Protein AF-A0AA35S9H2-F1 (afdb_monomer_lite)

Foldseek 3Di:
DVVVVVVVVCVVPVDPPPPVPPPVDPPPVVVPDPPVPPPPPPPPPVVVVVVVVVVVCCQQVPPPRPPPVVVVVVVCDPDHDPVVVVVVVVVVVVVVVVVVVVVVVVVVVVVVVVVVVVVVVVVVVVVVVSPDPVVVVVVVVVVVVVVVVVVVVVVVVVVVVVVVVVVVVVVVVVVVPDPPDD

InterPro domains:
  IPR019515 Vacuolar protein sorting-associated protein 54, N-terminal [PF10475] (84-173)
  IPR040047 Syndetin [PTHR13258] (31-173)

Organism: Geodia barretti (NCBI:txid519541)

Sequence (182 aa):
MALLKSKVKSFLTGLQKDKVRDDSQINKDDIHQMQPTDLPRCRDDPKKTEEIIQEIKDYYFEEGCIDCSQRELESLGPEINMTSLEERIFSLKTRDTAELENVTMLQVSLQDAARTCVNARRSLKSARQGVSHGGLGLLGKHRKRERLHSLLDILKTLKTLQRTDTRL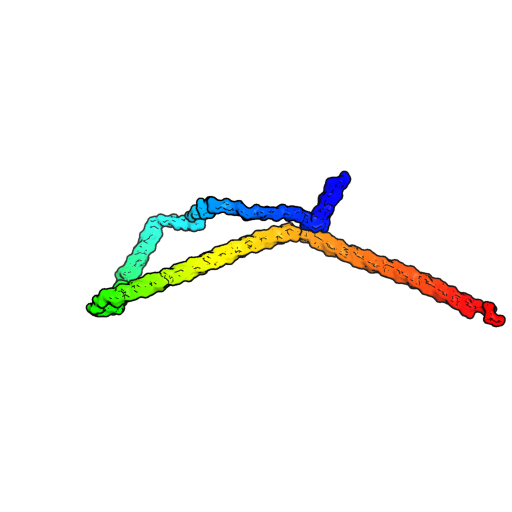KVLLELFASSPRLL

pLDDT: mean 77.58, std 19.92, range [37.38, 98.19]

Radius of gyration: 42.88 Å; chains: 1; bounding box: 99×52×117 Å

Structure (mmCIF, N/CA/C/O backbone):
data_AF-A0AA35S9H2-F1
#
_entry.id   AF-A0AA35S9H2-F1
#
loop_
_atom_site.group_PDB
_atom_site.id
_atom_site.type_symbol
_atom_site.label_atom_id
_atom_site.label_alt_id
_atom_site.label_comp_id
_atom_site.label_asym_id
_atom_site.label_entity_id
_atom_site.label_seq_id
_atom_site.pdbx_PDB_ins_code
_atom_site.Cartn_x
_atom_site.Cartn_y
_atom_site.Cartn_z
_atom_site.occupancy
_atom_site.B_iso_or_equiv
_atom_site.auth_seq_id
_atom_site.auth_comp_id
_atom_site.auth_asym_id
_atom_site.auth_atom_id
_atom_site.pdbx_PDB_model_num
ATOM 1 N N . MET A 1 1 ? 28.707 29.391 -21.022 1.00 50.38 1 MET A N 1
ATOM 2 C CA . MET A 1 1 ? 28.964 27.985 -21.431 1.00 50.38 1 MET A CA 1
ATOM 3 C C . MET A 1 1 ? 28.937 26.975 -20.270 1.00 50.38 1 MET A C 1
ATOM 5 O O . MET A 1 1 ? 28.378 25.902 -20.456 1.00 50.38 1 MET A O 1
ATOM 9 N N . ALA A 1 2 ? 29.486 27.273 -19.081 1.00 50.28 2 ALA A N 1
ATOM 10 C CA . ALA A 1 2 ? 29.522 26.325 -17.950 1.00 50.28 2 ALA A CA 1
ATOM 11 C C . ALA A 1 2 ? 28.142 26.021 -17.313 1.00 50.28 2 ALA A C 1
ATOM 13 O O . ALA A 1 2 ? 27.856 24.878 -16.963 1.00 50.28 2 ALA A O 1
ATOM 14 N N . LEU A 1 3 ? 27.249 27.014 -17.245 1.00 51.47 3 LEU A N 1
ATOM 15 C CA . LEU A 1 3 ? 25.903 26.872 -16.664 1.00 51.47 3 LEU A CA 1
ATOM 16 C C . LEU A 1 3 ? 24.962 25.973 -17.486 1.00 51.47 3 LEU A C 1
ATOM 18 O O . LEU A 1 3 ? 24.203 25.194 -16.913 1.00 51.47 3 LEU A O 1
ATOM 22 N N . LEU A 1 4 ? 25.045 26.016 -18.822 1.00 53.06 4 LEU A N 1
ATOM 23 C CA . LEU A 1 4 ? 24.238 25.139 -19.683 1.00 53.06 4 LEU A CA 1
ATOM 24 C C . LEU A 1 4 ? 24.675 23.674 -19.569 1.00 53.06 4 LEU A C 1
ATOM 26 O O . LEU A 1 4 ? 23.831 22.786 -19.504 1.00 53.06 4 LEU A O 1
ATOM 30 N N . LYS A 1 5 ? 25.988 23.420 -19.484 1.00 52.81 5 LYS A N 1
ATOM 31 C CA . LYS A 1 5 ? 26.527 22.062 -19.314 1.00 52.81 5 LYS A CA 1
ATOM 32 C C . LYS A 1 5 ? 26.083 21.439 -17.986 1.00 52.81 5 LYS A C 1
ATOM 34 O O . LYS A 1 5 ? 25.755 20.259 -17.954 1.00 52.81 5 LYS A O 1
ATOM 39 N N . SER A 1 6 ? 26.005 22.240 -16.921 1.00 56.72 6 SER A N 1
ATOM 40 C CA . SER A 1 6 ? 25.482 21.823 -15.611 1.00 56.72 6 SER A CA 1
ATOM 41 C C . SER A 1 6 ? 24.002 21.419 -15.676 1.00 56.72 6 SER A C 1
ATOM 43 O O . SER A 1 6 ? 23.631 20.334 -15.228 1.00 56.72 6 SER A O 1
ATOM 45 N N . LYS A 1 7 ? 23.171 22.238 -16.332 1.00 54.41 7 LYS A N 1
ATOM 46 C CA . LYS A 1 7 ? 21.719 22.022 -16.419 1.00 54.41 7 LYS A CA 1
ATOM 47 C C . LYS A 1 7 ? 21.330 20.843 -17.317 1.00 54.41 7 LYS A C 1
ATOM 49 O O . LYS A 1 7 ? 20.362 20.147 -17.036 1.00 54.41 7 LYS A O 1
ATOM 54 N N . VAL A 1 8 ? 22.111 20.579 -18.367 1.00 58.53 8 VAL A N 1
ATOM 55 C CA . VAL A 1 8 ? 21.941 19.393 -19.227 1.00 58.53 8 VAL A CA 1
ATOM 56 C C . VAL A 1 8 ? 22.394 18.121 -18.504 1.00 58.53 8 VAL A C 1
ATOM 58 O O . VAL A 1 8 ? 21.739 17.088 -18.614 1.00 58.53 8 VAL A O 1
ATOM 61 N N . LYS A 1 9 ? 23.464 18.194 -17.702 1.00 53.12 9 LYS A N 1
ATOM 62 C CA . LYS A 1 9 ? 23.955 17.049 -16.924 1.00 53.12 9 LYS A CA 1
ATOM 63 C C . LYS A 1 9 ? 22.960 16.631 -15.837 1.00 53.12 9 LYS A C 1
ATOM 65 O O . LYS A 1 9 ? 22.685 15.444 -15.729 1.00 53.12 9 LYS A O 1
ATOM 70 N N . SER A 1 10 ? 22.341 17.579 -15.124 1.00 56.00 10 SER A N 1
ATOM 71 C CA . SER A 1 10 ? 21.294 17.269 -14.134 1.00 56.00 10 SER A CA 1
ATOM 72 C C . SER A 1 10 ? 20.014 16.704 -14.761 1.00 56.00 10 SER A C 1
ATOM 74 O O . SER A 1 10 ? 19.301 15.946 -14.114 1.00 56.00 10 SER A O 1
ATOM 76 N N . PHE A 1 11 ? 19.728 17.051 -16.020 1.00 50.31 11 PHE A N 1
ATOM 77 C CA . PHE A 1 11 ? 18.570 16.533 -16.754 1.00 50.31 11 PHE A CA 1
ATOM 78 C C . PHE A 1 11 ? 18.793 15.105 -17.283 1.00 50.31 11 PHE A C 1
ATOM 80 O O . PHE A 1 11 ? 17.843 14.340 -17.406 1.00 50.31 11 PHE A O 1
ATOM 87 N N . LEU A 1 12 ? 20.046 14.734 -17.577 1.00 52.03 12 LEU A N 1
ATOM 88 C CA . LEU A 1 12 ? 20.409 13.413 -18.103 1.00 52.03 12 LEU A CA 1
ATOM 89 C C . LEU A 1 12 ? 20.680 12.366 -17.016 1.00 52.03 12 LEU A C 1
ATOM 91 O O . LEU A 1 12 ? 20.493 11.182 -17.277 1.00 52.03 12 LEU A O 1
ATOM 95 N N . THR A 1 13 ? 21.119 12.766 -15.818 1.00 54.97 13 THR A N 1
ATOM 96 C CA . THR A 1 13 ? 21.494 11.803 -14.768 1.00 54.97 13 THR A CA 1
ATOM 97 C C . THR A 1 13 ? 20.399 11.510 -13.752 1.00 54.97 13 THR A C 1
ATOM 99 O O . THR A 1 13 ? 20.610 10.624 -12.936 1.00 54.97 13 THR A O 1
ATOM 102 N N . GLY A 1 14 ? 19.269 12.230 -13.737 1.00 47.50 14 GLY A N 1
ATOM 103 C CA . GLY A 1 14 ? 18.159 11.993 -12.791 1.00 47.50 14 GLY A CA 1
ATOM 104 C C . GLY A 1 14 ? 18.511 12.121 -11.298 1.00 47.50 14 GLY A C 1
ATOM 105 O O . GLY A 1 14 ? 17.628 12.062 -10.453 1.00 47.50 14 GLY A O 1
ATOM 106 N N . LEU A 1 15 ? 19.784 12.334 -10.964 1.00 48.06 15 LEU A N 1
ATOM 107 C CA . LEU A 1 15 ? 20.282 12.546 -9.616 1.00 48.06 15 LEU A CA 1
ATOM 108 C C . LEU A 1 15 ? 20.080 14.013 -9.259 1.00 48.06 15 LEU A C 1
ATOM 110 O O . LEU A 1 15 ? 20.984 14.848 -9.359 1.00 48.06 15 LEU A O 1
ATOM 114 N N . GLN A 1 16 ? 18.854 14.328 -8.860 1.00 50.94 16 GLN A N 1
ATOM 115 C CA . GLN A 1 16 ? 18.635 15.430 -7.942 1.00 50.94 16 GLN A CA 1
ATOM 116 C C . GLN A 1 16 ? 19.489 15.108 -6.711 1.00 50.94 16 GLN A C 1
ATOM 118 O O . GLN A 1 16 ? 19.426 13.997 -6.198 1.00 50.94 16 GLN A O 1
ATOM 123 N N . LYS A 1 17 ? 20.379 16.024 -6.305 1.00 44.94 17 LYS A N 1
ATOM 124 C CA . LYS A 1 17 ? 21.102 15.889 -5.037 1.00 44.94 17 LYS A CA 1
ATOM 125 C C . LYS A 1 17 ? 20.044 15.695 -3.957 1.00 44.94 17 LYS A C 1
ATOM 127 O O . LYS A 1 17 ? 19.380 16.667 -3.592 1.00 44.94 17 LYS A O 1
ATOM 132 N N . ASP A 1 18 ? 19.895 14.465 -3.485 1.00 39.94 18 ASP A N 1
ATOM 133 C CA . ASP A 1 18 ? 19.107 14.160 -2.310 1.00 39.94 18 ASP A CA 1
ATOM 134 C C . ASP A 1 18 ? 19.786 14.876 -1.148 1.00 39.94 18 ASP A C 1
ATOM 136 O O . ASP A 1 18 ? 20.768 14.422 -0.562 1.00 39.94 18 ASP A O 1
ATOM 140 N N . LYS A 1 19 ? 19.275 16.068 -0.841 1.00 41.97 19 LYS A N 1
ATOM 141 C CA . LYS A 1 19 ? 19.300 16.565 0.523 1.00 41.97 19 LYS A CA 1
ATOM 142 C C . LYS A 1 19 ? 18.445 15.558 1.283 1.00 41.97 19 LYS A C 1
ATOM 144 O O . LYS A 1 19 ? 17.226 15.694 1.323 1.00 41.97 19 LYS A O 1
ATOM 149 N N . VAL A 1 20 ? 19.085 14.513 1.805 1.00 39.34 20 VAL A N 1
ATOM 150 C CA . VAL A 1 20 ? 18.524 13.716 2.890 1.00 39.34 20 VAL A CA 1
ATOM 151 C C . VAL A 1 20 ? 18.209 14.737 3.970 1.00 39.34 20 VAL A C 1
ATOM 153 O O . VAL A 1 20 ? 19.107 15.324 4.574 1.00 39.34 20 VAL A O 1
ATOM 156 N N . ARG A 1 21 ? 16.927 15.079 4.082 1.00 37.81 21 ARG A N 1
ATOM 157 C CA . ARG A 1 21 ? 16.444 15.892 5.178 1.00 37.81 21 ARG A CA 1
ATOM 158 C C . ARG A 1 21 ? 16.526 14.968 6.378 1.00 37.81 21 ARG A C 1
ATOM 160 O O . ARG A 1 21 ? 15.809 13.976 6.452 1.00 37.81 21 ARG A O 1
ATOM 167 N N . ASP A 1 22 ? 17.509 15.238 7.220 1.00 40.72 22 ASP A N 1
ATOM 168 C CA . ASP A 1 22 ? 17.609 14.633 8.531 1.00 40.72 22 ASP A CA 1
ATOM 169 C C . ASP A 1 22 ? 16.403 15.124 9.344 1.00 40.72 22 ASP A C 1
ATOM 171 O O . ASP A 1 22 ? 16.424 16.207 9.924 1.00 40.72 22 ASP A O 1
ATOM 175 N N . ASP A 1 23 ? 15.299 14.376 9.284 1.00 42.28 23 ASP A N 1
ATOM 176 C CA .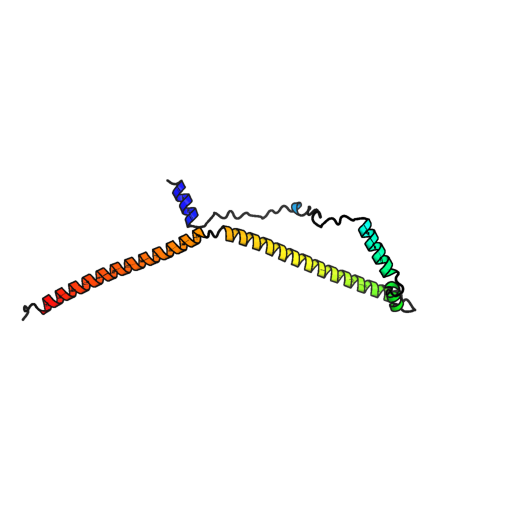 ASP A 1 23 ? 14.065 14.654 10.027 1.00 42.28 23 ASP A CA 1
ATOM 177 C C . ASP A 1 23 ? 14.163 14.123 11.479 1.00 42.28 23 ASP A C 1
ATOM 179 O O . ASP A 1 23 ? 13.156 13.800 12.108 1.00 42.28 23 ASP A O 1
ATOM 183 N N . SER A 1 24 ? 15.376 14.066 12.048 1.00 48.47 24 SER A N 1
ATOM 184 C CA . SER A 1 24 ? 15.642 13.675 13.444 1.00 48.47 24 SER A CA 1
ATOM 185 C C . SER A 1 24 ? 15.182 14.689 14.496 1.00 48.47 24 SER A C 1
ATOM 187 O O . SER A 1 24 ? 15.551 14.567 15.662 1.00 48.47 24 SER A O 1
ATOM 189 N N . GLN A 1 25 ? 14.385 15.695 14.135 1.00 50.00 25 GLN A N 1
ATOM 190 C CA . GLN A 1 25 ? 13.775 16.613 15.098 1.00 50.00 25 GLN A CA 1
ATOM 191 C C . GLN A 1 25 ? 12.349 16.953 14.666 1.00 50.00 25 GLN A C 1
ATOM 193 O O . GLN A 1 25 ? 12.040 18.070 14.260 1.00 50.00 25 GLN A O 1
ATOM 198 N N . ILE A 1 26 ? 11.455 15.968 14.772 1.00 41.06 26 ILE A N 1
ATOM 199 C CA . ILE A 1 26 ? 10.055 16.293 15.045 1.00 41.06 26 ILE A CA 1
ATOM 200 C C . ILE A 1 26 ? 10.043 16.780 16.491 1.00 41.06 26 ILE A C 1
ATOM 202 O O . ILE A 1 26 ? 10.281 16.004 17.419 1.00 41.06 26 ILE A O 1
ATOM 206 N N . ASN A 1 27 ? 9.861 18.088 16.651 1.00 37.69 27 ASN A N 1
ATOM 207 C CA . ASN A 1 27 ? 9.697 18.733 17.939 1.00 37.69 27 ASN A CA 1
ATOM 208 C C . ASN A 1 27 ? 8.582 18.002 18.706 1.00 37.69 27 ASN A C 1
ATOM 210 O O . ASN A 1 27 ? 7.465 17.870 18.203 1.00 37.69 27 ASN A O 1
ATOM 214 N N . LYS A 1 28 ? 8.895 17.463 19.891 1.00 45.00 28 LYS A N 1
ATOM 215 C CA . LYS A 1 28 ? 7.944 16.675 20.701 1.00 45.00 28 LYS A CA 1
ATOM 216 C C . LYS A 1 28 ? 6.743 17.505 21.171 1.00 45.00 28 LYS A C 1
ATOM 218 O O . LYS A 1 28 ? 5.741 16.930 21.586 1.00 45.00 28 LYS A O 1
ATOM 223 N N . ASP A 1 29 ? 6.822 18.821 21.017 1.00 39.28 29 ASP A N 1
ATOM 224 C CA . ASP A 1 29 ? 5.797 19.768 21.440 1.00 39.28 29 ASP A CA 1
ATOM 225 C C . ASP A 1 29 ? 4.685 19.986 20.393 1.00 39.28 29 ASP A C 1
ATOM 227 O O . ASP A 1 29 ? 3.656 20.572 20.715 1.00 39.28 29 ASP A O 1
ATOM 231 N N . ASP A 1 30 ? 4.809 19.438 19.175 1.00 40.16 30 ASP A N 1
ATOM 232 C CA . ASP A 1 30 ? 3.755 19.533 18.144 1.00 40.16 30 ASP A CA 1
ATOM 233 C C . ASP A 1 30 ? 2.718 18.385 18.208 1.00 40.16 30 ASP A C 1
ATOM 235 O O . ASP A 1 30 ? 1.807 18.313 17.382 1.00 40.16 30 ASP A O 1
ATOM 239 N N . ILE A 1 31 ? 2.807 17.488 19.203 1.00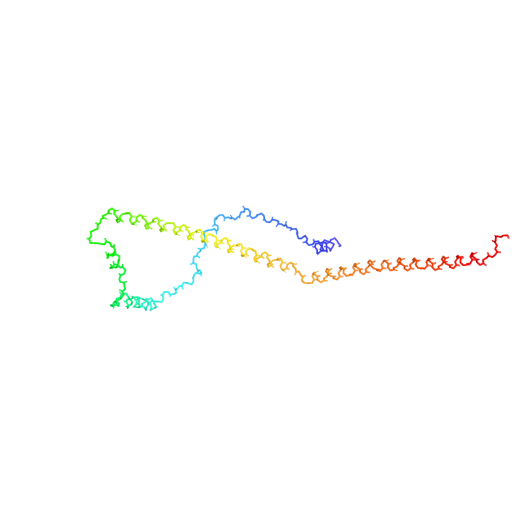 42.97 31 ILE A N 1
ATOM 240 C CA . ILE A 1 31 ? 1.810 16.418 19.454 1.00 42.97 31 ILE A CA 1
ATOM 241 C C . ILE A 1 31 ? 0.810 16.823 20.558 1.00 42.97 31 ILE A C 1
ATOM 243 O O . ILE A 1 31 ? 0.022 16.019 21.044 1.00 42.97 31 ILE A O 1
ATOM 247 N N . HIS A 1 32 ? 0.750 18.105 20.917 1.00 47.28 32 HIS A N 1
ATOM 248 C CA . HIS A 1 32 ? -0.351 18.653 21.708 1.00 47.28 32 HIS A CA 1
ATOM 249 C C . HIS A 1 32 ? -1.014 19.810 20.977 1.00 47.28 32 HIS A C 1
ATOM 251 O O . HIS A 1 32 ? -0.880 20.960 21.380 1.00 47.28 32 HIS A O 1
ATOM 257 N N . GLN A 1 33 ? -1.737 19.485 19.901 1.00 46.94 33 GLN A N 1
ATOM 258 C CA . GLN A 1 33 ? -2.913 20.232 19.432 1.00 46.94 33 GLN A CA 1
ATOM 259 C C . GLN A 1 33 ? -3.573 19.543 18.224 1.00 46.94 33 GLN A C 1
ATOM 261 O O . GLN A 1 33 ? -3.807 20.149 17.184 1.00 46.94 33 GLN A O 1
ATOM 266 N N . MET A 1 34 ? -3.975 18.276 18.367 1.00 37.38 34 MET A N 1
ATOM 267 C CA . MET A 1 34 ? -5.234 17.906 17.715 1.00 37.38 34 MET A CA 1
ATOM 268 C C . MET A 1 34 ? -6.347 18.450 18.602 1.00 37.38 34 MET A C 1
ATOM 270 O O . MET A 1 34 ? -6.824 17.777 19.511 1.00 37.38 34 MET A O 1
ATOM 274 N N . GLN A 1 35 ? -6.706 19.714 18.382 1.00 45.28 35 GLN A N 1
ATOM 275 C CA . GLN A 1 35 ? -8.018 20.182 18.799 1.00 45.28 35 GLN A CA 1
ATOM 276 C C . GLN A 1 35 ? -9.051 19.264 18.119 1.00 45.28 35 GLN A C 1
ATOM 278 O O . GLN A 1 35 ? -8.953 19.050 16.906 1.00 45.28 35 GLN A O 1
ATOM 283 N N . PRO A 1 36 ? -10.007 18.684 18.859 1.00 38.19 36 PRO A N 1
ATOM 284 C CA . PRO A 1 36 ? -11.081 17.894 18.278 1.00 38.19 36 PRO A CA 1
ATOM 285 C C . PRO A 1 36 ? -12.070 18.850 17.596 1.00 38.19 36 PRO A C 1
ATOM 287 O O . PRO A 1 36 ? -13.156 19.097 18.111 1.00 38.19 36 PRO A O 1
ATOM 290 N N . THR A 1 37 ? -11.681 19.451 16.471 1.00 47.88 37 THR A N 1
ATOM 291 C CA . THR A 1 37 ? -12.514 20.458 15.785 1.00 47.88 37 THR A CA 1
ATOM 292 C C . THR A 1 37 ? -13.151 19.943 14.495 1.00 47.88 37 THR A C 1
ATOM 294 O O . THR A 1 37 ? -14.055 20.598 13.993 1.00 47.88 37 THR A O 1
ATOM 297 N N . ASP A 1 38 ? -12.792 18.747 14.014 1.00 41.56 38 ASP A N 1
ATOM 298 C CA . ASP A 1 38 ? -13.330 18.206 12.749 1.00 41.56 38 ASP A CA 1
ATOM 299 C C . ASP A 1 38 ? -14.130 16.897 12.896 1.00 41.56 38 ASP A C 1
ATOM 301 O O . ASP A 1 38 ? -14.453 16.242 11.904 1.00 41.56 38 ASP A O 1
ATOM 305 N N . LEU A 1 39 ? -14.527 16.519 14.115 1.00 44.22 39 LEU A N 1
ATOM 306 C CA . LEU A 1 39 ? -15.792 15.789 14.236 1.00 44.22 39 LEU A CA 1
ATOM 307 C C . LEU A 1 39 ? -16.882 16.792 13.854 1.00 44.22 39 LEU A C 1
ATOM 309 O O . LEU A 1 39 ? -16.808 17.926 14.337 1.00 44.22 39 LEU A O 1
ATOM 313 N N . PRO A 1 40 ? -17.880 16.436 13.019 1.00 42.44 40 PRO A N 1
ATOM 314 C CA . PRO A 1 40 ? -19.068 17.260 12.904 1.00 42.44 40 PRO A CA 1
ATOM 315 C C . PRO A 1 40 ? -19.509 17.551 14.333 1.00 42.44 40 PRO A C 1
ATOM 317 O O . PRO A 1 40 ? -19.881 16.625 15.054 1.00 42.44 40 PRO A O 1
ATOM 320 N N . ARG A 1 41 ? -19.391 18.811 14.783 1.00 46.75 41 ARG A N 1
ATOM 321 C CA . ARG A 1 41 ? -20.143 19.258 15.949 1.00 46.75 41 ARG A CA 1
ATOM 322 C C . ARG A 1 41 ? -21.557 18.900 15.557 1.00 46.75 41 ARG A C 1
ATOM 324 O O . ARG A 1 41 ? -22.101 19.531 14.647 1.00 46.75 41 ARG A O 1
ATOM 331 N N . CYS A 1 42 ? -22.098 17.842 16.159 1.00 46.16 42 CYS A N 1
ATOM 332 C CA . CYS A 1 42 ? -23.528 17.668 16.177 1.00 46.16 42 CYS A CA 1
ATOM 333 C C . CYS A 1 42 ? -23.997 19.038 16.654 1.00 46.16 42 CYS A C 1
ATOM 335 O O . CYS A 1 42 ? -23.603 19.498 17.727 1.00 46.16 42 CYS A O 1
ATOM 337 N N . ARG A 1 43 ? -24.660 19.801 15.781 1.00 55.53 43 ARG A N 1
ATOM 338 C CA . ARG A 1 43 ? -25.497 20.865 16.303 1.00 55.53 43 ARG A CA 1
ATOM 339 C C . ARG A 1 43 ? -26.442 20.072 17.178 1.00 55.53 43 ARG A C 1
ATOM 341 O O . ARG A 1 43 ? -27.210 19.280 16.636 1.00 55.53 43 ARG A O 1
ATOM 348 N N . ASP A 1 44 ? -26.245 20.146 18.488 1.00 62.94 44 ASP A N 1
ATOM 349 C CA . ASP A 1 44 ? -27.137 19.526 19.451 1.00 62.94 44 ASP A CA 1
ATOM 350 C C . ASP A 1 44 ? -28.444 20.302 19.318 1.00 62.94 44 ASP A C 1
ATOM 352 O O . ASP A 1 44 ? -28.697 21.271 20.030 1.00 62.94 44 ASP A O 1
ATOM 356 N N . ASP A 1 45 ? -29.199 19.979 18.266 1.00 78.38 45 ASP A N 1
ATOM 357 C CA . ASP A 1 45 ? -30.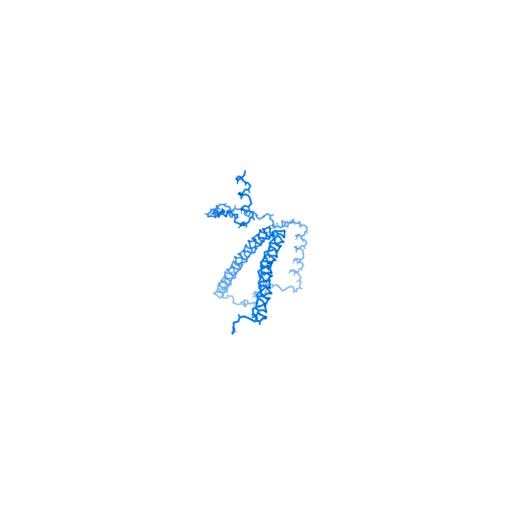478 20.575 17.964 1.00 78.38 45 ASP A CA 1
ATOM 358 C C . ASP A 1 45 ? -31.377 20.131 19.115 1.00 78.38 45 ASP A C 1
ATOM 360 O O . ASP A 1 45 ? -31.727 18.950 19.182 1.00 78.38 45 ASP A O 1
ATOM 364 N N . PRO A 1 46 ? -31.768 21.036 20.032 1.00 81.69 46 PRO A N 1
ATOM 365 C CA . PRO A 1 46 ? -32.446 20.641 21.265 1.00 81.69 46 PRO A CA 1
ATOM 366 C C . PRO A 1 46 ? -33.759 19.908 20.973 1.00 81.69 46 PRO A C 1
ATOM 368 O O . PRO A 1 46 ? -34.176 19.043 21.730 1.00 81.69 46 PRO A O 1
ATOM 371 N N . LYS A 1 47 ? -34.375 20.205 19.821 1.00 83.94 47 LYS A N 1
ATOM 372 C CA . LYS A 1 47 ? -35.571 19.522 19.318 1.00 83.94 47 LYS A CA 1
ATOM 373 C C . LYS A 1 47 ? -35.311 18.072 18.915 1.00 83.94 47 LYS A C 1
ATOM 375 O O . LYS A 1 47 ? -36.150 17.226 19.176 1.00 83.94 47 LYS A O 1
ATOM 380 N N . LYS A 1 48 ? -34.164 17.795 18.294 1.00 83.00 48 LYS A N 1
ATOM 381 C CA . LYS A 1 48 ? -33.782 16.445 17.875 1.00 83.00 48 LYS A CA 1
ATOM 382 C C . LYS A 1 48 ? -33.390 15.600 19.082 1.00 83.00 48 LYS A C 1
ATOM 384 O O . LYS A 1 48 ? -33.706 14.422 19.135 1.00 83.00 48 LYS A O 1
ATOM 389 N N . THR A 1 49 ? -32.751 16.215 20.074 1.00 85.44 49 THR A N 1
ATOM 390 C CA . THR A 1 49 ? -32.485 15.572 21.362 1.00 85.44 49 THR A CA 1
ATOM 391 C C . THR A 1 49 ? -33.785 15.238 22.087 1.00 85.44 49 THR A C 1
ATOM 393 O O . THR A 1 49 ? -33.911 14.129 22.586 1.00 85.44 49 THR A O 1
ATOM 396 N N . GLU A 1 50 ? -34.767 16.145 22.101 1.00 89.00 50 GLU A N 1
ATOM 397 C CA . GLU A 1 50 ? -36.077 15.869 22.704 1.00 89.00 50 GLU A CA 1
ATOM 398 C C . GLU A 1 50 ? -36.836 14.765 21.952 1.00 89.00 50 GLU A C 1
ATOM 400 O O . GLU A 1 50 ? -37.437 13.909 22.585 1.00 89.00 50 GLU A O 1
ATOM 405 N N . GLU A 1 51 ? -36.754 14.728 20.619 1.00 89.25 51 GLU A N 1
ATOM 406 C CA . GLU A 1 51 ? -37.334 13.662 19.788 1.00 89.25 51 GLU A CA 1
ATOM 407 C C . GLU A 1 51 ? -36.711 12.295 20.106 1.00 89.25 51 GLU A C 1
ATOM 409 O O . GLU A 1 51 ? -37.436 11.339 20.360 1.00 89.25 51 GLU A O 1
ATOM 414 N N . ILE A 1 52 ? -35.379 12.227 20.209 1.00 89.31 52 ILE A N 1
ATOM 415 C CA . ILE A 1 52 ? -34.657 11.013 20.619 1.00 89.31 52 ILE A CA 1
ATOM 416 C C . ILE A 1 52 ? -35.018 10.621 22.058 1.00 89.31 52 ILE A C 1
ATOM 418 O O . ILE A 1 52 ? -35.215 9.447 22.348 1.00 89.31 52 ILE A O 1
ATOM 422 N N . ILE A 1 53 ? -35.105 11.582 22.982 1.00 90.00 53 ILE A N 1
ATOM 423 C CA . ILE A 1 53 ? -35.493 11.314 24.374 1.00 90.00 53 ILE A CA 1
ATOM 424 C C . ILE A 1 53 ? -36.916 10.759 24.431 1.00 90.00 53 ILE A C 1
ATOM 426 O O . ILE A 1 53 ? -37.172 9.845 25.211 1.00 90.00 53 ILE A O 1
ATOM 430 N N . GLN A 1 54 ? -37.834 11.298 23.633 1.00 90.19 54 GLN A N 1
ATOM 431 C CA . GLN A 1 54 ? -39.210 10.829 23.576 1.00 90.19 54 GLN A CA 1
ATOM 432 C C . GLN A 1 54 ? -39.288 9.421 22.972 1.00 90.19 54 GLN A C 1
ATOM 434 O O . GLN A 1 54 ? -39.927 8.561 23.560 1.00 90.19 54 GLN A O 1
ATOM 439 N N . GLU A 1 55 ? -38.540 9.149 21.901 1.00 90.56 55 GLU A N 1
ATOM 440 C CA . GLU A 1 55 ? -38.411 7.812 21.302 1.00 90.56 55 GLU A CA 1
ATOM 441 C C . GLU A 1 55 ? -37.834 6.789 22.298 1.00 90.56 55 GLU A C 1
ATOM 443 O O . GLU A 1 55 ? -38.346 5.678 22.430 1.00 90.56 55 GLU A O 1
ATOM 448 N N . ILE A 1 56 ? -36.807 7.175 23.064 1.00 85.81 56 ILE A N 1
ATOM 449 C CA . ILE A 1 56 ? -36.248 6.336 24.131 1.00 85.81 56 ILE A CA 1
ATOM 450 C C . ILE A 1 56 ? -37.285 6.103 25.227 1.00 85.81 56 ILE A C 1
ATOM 452 O O . ILE A 1 56 ? -37.389 4.984 25.714 1.00 85.81 56 ILE A O 1
ATOM 456 N N . LYS A 1 57 ? -38.042 7.127 25.640 1.00 83.62 57 LYS A N 1
ATOM 457 C CA . LYS A 1 57 ? -39.097 6.971 26.652 1.00 83.62 57 LYS A CA 1
ATOM 458 C C . LYS A 1 57 ? -40.171 6.007 26.169 1.00 83.62 57 LYS A C 1
ATOM 460 O O . LYS A 1 57 ? -40.532 5.114 26.924 1.00 83.62 57 LYS A O 1
ATOM 465 N N . ASP A 1 58 ? -40.634 6.163 24.938 1.00 85.00 58 ASP A N 1
ATOM 466 C CA . ASP A 1 58 ? -41.659 5.297 24.367 1.00 85.00 58 ASP A CA 1
ATOM 467 C C . ASP A 1 58 ? -41.165 3.842 24.342 1.00 85.00 58 ASP A C 1
ATOM 469 O O . ASP A 1 58 ? -41.858 2.959 24.831 1.00 85.00 58 ASP A O 1
ATOM 473 N N . TYR A 1 59 ? -39.914 3.597 23.935 1.00 80.62 59 TYR A N 1
ATOM 474 C CA . TYR A 1 59 ? -39.319 2.255 23.946 1.00 80.62 59 TYR A CA 1
ATOM 475 C C . TYR A 1 59 ? -39.051 1.695 25.358 1.00 80.62 59 TYR A C 1
ATOM 477 O O . TYR A 1 59 ? -39.204 0.500 25.599 1.00 80.62 59 TYR A O 1
ATOM 485 N N . TYR A 1 60 ? -38.610 2.525 26.309 1.00 74.56 60 TYR A N 1
ATOM 486 C CA . TYR A 1 60 ? -38.220 2.072 27.653 1.00 74.56 60 TYR A CA 1
ATOM 487 C C . TYR A 1 60 ? -39.421 1.903 28.595 1.00 74.56 60 TYR A C 1
ATOM 489 O O . TYR A 1 60 ? -39.365 1.086 29.511 1.00 74.56 60 TYR A O 1
ATOM 497 N N . PHE A 1 61 ? -40.494 2.673 28.383 1.00 74.81 61 PHE A N 1
ATOM 498 C CA . PHE A 1 61 ? -41.728 2.630 29.175 1.00 74.81 61 PHE A CA 1
ATOM 499 C C . PHE A 1 61 ? -42.879 1.886 28.478 1.00 74.81 61 PHE A C 1
ATOM 501 O O . PHE A 1 61 ? -43.961 1.781 29.056 1.00 74.81 61 PHE A O 1
ATOM 508 N N . GLU A 1 62 ? -42.668 1.350 27.274 1.00 81.25 62 GLU A N 1
ATOM 509 C CA . GLU A 1 62 ? -43.596 0.410 26.644 1.00 81.25 62 GLU A CA 1
ATOM 510 C C . GLU A 1 62 ? -43.766 -0.847 27.515 1.00 81.25 62 GLU A C 1
ATOM 512 O O . GLU A 1 62 ? -42.796 -1.517 27.888 1.00 81.25 62 GLU A O 1
ATOM 517 N N . GLU A 1 63 ? -45.019 -1.192 27.833 1.00 64.50 63 GLU A N 1
ATOM 518 C CA . GLU A 1 63 ? -45.359 -2.414 28.567 1.00 64.50 63 GLU A CA 1
ATOM 519 C C . GLU A 1 63 ? -44.982 -3.646 27.726 1.00 64.50 63 GLU A C 1
ATOM 521 O O . GLU A 1 63 ? -45.694 -4.041 26.804 1.00 64.50 63 GLU A O 1
ATOM 526 N N . GLY A 1 64 ? -43.829 -4.247 28.035 1.00 66.38 64 GLY A N 1
ATOM 527 C CA . GLY A 1 64 ? -43.268 -5.391 27.306 1.00 66.38 64 GLY A CA 1
ATOM 528 C C . GLY A 1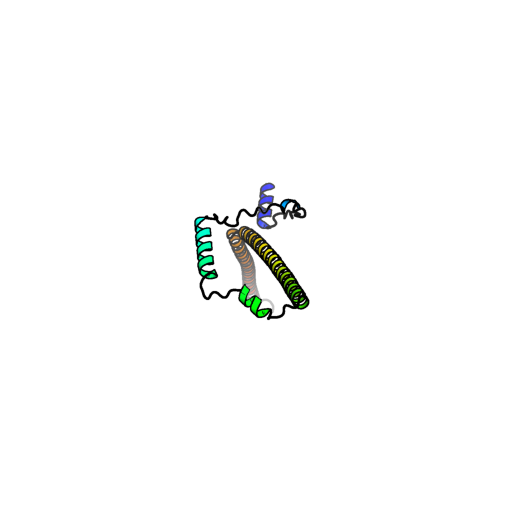 64 ? -41.800 -5.228 26.903 1.00 66.38 64 GLY A C 1
ATOM 529 O O . GLY A 1 64 ? -41.183 -6.204 26.469 1.00 66.38 64 GLY A O 1
ATOM 530 N N . CYS A 1 65 ? -41.221 -4.037 27.081 1.00 67.38 65 CYS A N 1
ATOM 531 C CA . CYS A 1 65 ? -39.776 -3.850 27.041 1.00 67.38 65 CYS A CA 1
ATOM 532 C C . CYS A 1 65 ? -39.111 -4.760 28.086 1.00 67.38 65 CYS A C 1
ATOM 534 O O . CYS A 1 65 ? -39.544 -4.835 29.237 1.00 67.38 65 CYS A O 1
ATOM 536 N N . ILE A 1 66 ? -38.069 -5.488 27.676 1.00 65.50 66 ILE A N 1
ATOM 537 C CA . ILE A 1 66 ? -37.263 -6.290 28.597 1.00 65.50 66 ILE A CA 1
ATOM 538 C C . ILE A 1 66 ? -36.534 -5.304 29.501 1.00 65.50 66 ILE A C 1
ATOM 540 O O . ILE A 1 66 ? -35.512 -4.740 29.108 1.00 65.50 66 ILE A O 1
ATOM 544 N N . ASP A 1 67 ? -37.053 -5.104 30.709 1.00 75.75 67 ASP A N 1
ATOM 545 C CA . ASP A 1 67 ? -36.353 -4.341 31.725 1.00 75.75 67 ASP A CA 1
ATOM 546 C C . ASP A 1 67 ? -35.065 -5.092 32.076 1.00 75.75 67 ASP A C 1
ATOM 548 O O . ASP A 1 67 ? -35.053 -6.122 32.758 1.00 75.75 67 ASP A O 1
ATOM 552 N N . CYS A 1 68 ? -33.954 -4.575 31.553 1.00 73.75 68 CYS A N 1
ATOM 553 C CA . CYS A 1 68 ? -32.624 -5.098 31.814 1.00 73.75 68 CYS A CA 1
ATOM 554 C C . CYS A 1 68 ? -32.362 -5.196 33.322 1.00 73.75 68 CYS A C 1
ATOM 556 O O . CYS A 1 68 ? -31.668 -6.112 33.751 1.00 73.75 68 CYS A O 1
ATOM 558 N N . SER A 1 69 ? -32.935 -4.299 34.133 1.00 78.31 69 SER A N 1
ATOM 559 C CA . SER A 1 69 ? -32.751 -4.325 35.581 1.00 78.31 69 SER A CA 1
ATOM 560 C C . SER A 1 69 ? -33.516 -5.473 36.245 1.00 78.31 69 SER A C 1
ATOM 562 O O . SER A 1 69 ? -32.914 -6.204 37.030 1.00 78.31 69 SER A O 1
ATOM 564 N N . GLN A 1 70 ? -34.777 -5.722 35.870 1.00 74.94 70 GLN A N 1
ATOM 565 C CA . GLN A 1 70 ? -35.529 -6.906 36.309 1.00 74.94 70 GLN A CA 1
ATOM 566 C C . GLN A 1 70 ? -34.865 -8.211 35.872 1.00 74.94 70 GLN A C 1
ATOM 568 O O . GLN A 1 70 ? -34.711 -9.111 36.691 1.00 74.94 70 GLN A O 1
ATOM 573 N N . ARG A 1 71 ? -34.392 -8.308 34.625 1.00 77.62 71 ARG A N 1
ATOM 574 C CA . ARG A 1 71 ? -33.704 -9.511 34.133 1.00 77.62 71 ARG A CA 1
ATOM 575 C C . ARG A 1 71 ? -32.420 -9.808 34.909 1.00 77.62 71 ARG A C 1
ATOM 577 O O . ARG A 1 71 ? -32.126 -10.965 35.209 1.00 77.62 71 ARG A O 1
ATOM 584 N N . GLU A 1 72 ? -31.643 -8.778 35.229 1.00 76.00 72 GLU A N 1
ATOM 585 C CA . GLU A 1 72 ? -30.437 -8.940 36.041 1.00 76.00 72 GLU A CA 1
ATOM 586 C C . GLU A 1 72 ? -30.782 -9.292 37.496 1.00 76.00 72 GLU A C 1
ATOM 588 O O . GLU A 1 72 ? -30.128 -10.168 38.062 1.00 76.00 72 GLU A O 1
ATOM 593 N N . LEU A 1 73 ? -31.839 -8.705 38.072 1.00 76.44 73 LEU A N 1
ATOM 594 C CA . LEU A 1 73 ? -32.355 -9.035 39.410 1.00 76.44 73 LEU A CA 1
ATOM 595 C C . LEU A 1 73 ? -32.848 -10.483 39.512 1.00 76.44 73 LEU A C 1
ATOM 597 O O . LEU A 1 73 ? -32.499 -11.183 40.458 1.00 76.44 73 LEU A O 1
ATOM 601 N N . GLU A 1 74 ? -33.597 -10.960 38.521 1.00 80.00 74 GLU A N 1
ATOM 602 C CA . GLU A 1 74 ? -34.035 -12.356 38.430 1.00 80.00 74 GLU A CA 1
ATOM 603 C C . GLU A 1 74 ? -32.844 -13.317 38.301 1.00 80.00 74 GLU A C 1
ATOM 605 O O . GLU A 1 74 ? -32.862 -14.404 38.879 1.00 80.00 74 GLU A O 1
ATOM 610 N N . SER A 1 75 ? -31.772 -12.905 37.608 1.00 74.00 75 SER A N 1
ATOM 611 C CA . SER A 1 75 ? -30.543 -13.705 37.478 1.00 74.00 75 SER A CA 1
ATOM 612 C C . SER A 1 75 ? -29.773 -13.872 38.793 1.00 74.00 75 SER A C 1
ATOM 614 O O . SER A 1 75 ? -29.021 -14.835 38.941 1.00 74.00 75 SER A O 1
ATOM 616 N N . LEU A 1 76 ? -29.937 -12.937 39.735 1.00 69.94 76 LEU A N 1
ATOM 617 C CA . LEU A 1 76 ? -29.221 -12.919 41.014 1.00 69.94 76 LEU A CA 1
ATOM 618 C C . LEU A 1 76 ? -29.843 -13.866 42.054 1.00 69.94 76 LEU A C 1
ATOM 620 O O . LEU A 1 76 ? -29.196 -14.174 43.053 1.00 69.94 76 LEU A O 1
ATOM 624 N N . GLY A 1 77 ? -31.051 -14.379 41.795 1.00 68.50 77 GLY A N 1
ATOM 625 C CA . GLY A 1 77 ? -31.765 -15.283 42.694 1.00 68.50 77 GLY A CA 1
ATOM 626 C C . GLY A 1 77 ? -32.279 -14.605 43.979 1.00 68.50 77 GLY A C 1
ATOM 627 O O . GLY A 1 77 ? -32.005 -13.435 44.237 1.00 68.50 77 GLY A O 1
ATOM 628 N N . PRO A 1 78 ? -33.058 -15.330 44.803 1.00 72.19 78 PRO A N 1
ATOM 629 C CA . PRO A 1 78 ? -33.706 -14.775 45.996 1.00 72.19 78 PRO A CA 1
ATOM 630 C C . PRO A 1 78 ? -32.757 -14.526 47.183 1.00 72.19 78 PRO A C 1
ATOM 632 O O . PRO A 1 78 ? -33.133 -13.811 48.110 1.00 72.19 78 PRO A O 1
ATOM 635 N N . GLU A 1 79 ? -31.547 -15.096 47.177 1.00 67.00 79 GLU A N 1
ATOM 636 C CA . GLU A 1 79 ? -30.573 -14.970 48.265 1.00 67.00 79 GLU A CA 1
ATOM 637 C C . GLU A 1 79 ? -29.262 -14.383 47.729 1.00 67.00 79 GLU A C 1
ATOM 639 O O . GLU A 1 79 ? -28.482 -15.038 47.038 1.00 67.00 79 GLU A O 1
ATOM 644 N N . ILE A 1 80 ? -29.046 -13.100 48.021 1.00 66.75 80 ILE A N 1
ATOM 645 C CA . ILE A 1 80 ? -27.908 -12.334 47.516 1.00 66.75 80 ILE A CA 1
ATOM 646 C C . ILE A 1 80 ? -26.699 -12.624 48.404 1.00 66.75 80 ILE A C 1
ATOM 648 O O . ILE A 1 80 ? -26.559 -12.069 49.495 1.00 66.75 80 ILE A O 1
ATOM 652 N N . ASN A 1 81 ? -25.805 -13.488 47.931 1.00 77.69 81 ASN A N 1
ATOM 653 C CA . ASN A 1 81 ? -24.523 -13.694 48.588 1.00 77.69 81 ASN A CA 1
ATOM 654 C C . ASN A 1 81 ? -23.543 -12.578 48.193 1.00 77.69 81 ASN A C 1
ATOM 656 O O . ASN A 1 81 ? -23.129 -12.484 47.035 1.00 77.69 81 ASN A O 1
ATOM 660 N N . MET A 1 82 ? -23.151 -11.758 49.171 1.00 80.75 82 MET A N 1
ATOM 661 C CA . MET A 1 82 ? -22.227 -10.634 48.990 1.00 80.75 82 MET A CA 1
ATOM 662 C C . MET A 1 82 ? -20.913 -11.058 48.315 1.00 80.75 82 MET A C 1
ATOM 664 O O . MET A 1 82 ? -20.432 -10.363 47.424 1.00 80.75 82 MET A O 1
ATOM 668 N N . THR A 1 83 ? -20.372 -12.229 48.666 1.00 84.00 83 THR A N 1
ATOM 669 C CA . THR A 1 83 ? -19.098 -12.706 48.106 1.00 84.00 83 THR A CA 1
ATOM 670 C C . THR A 1 83 ? -19.217 -13.063 46.623 1.00 84.00 83 THR A C 1
ATOM 672 O O . THR A 1 83 ? -18.337 -12.733 45.835 1.00 84.00 83 THR A O 1
ATOM 675 N N . SER A 1 84 ? -20.337 -13.662 46.207 1.00 81.94 84 SER A N 1
ATOM 676 C CA . SER A 1 84 ? -20.594 -13.991 44.797 1.00 81.94 84 SER A CA 1
ATOM 677 C C . SER A 1 84 ? -20.736 -12.733 43.931 1.00 81.94 84 SER A C 1
ATOM 679 O O . SER A 1 84 ? -20.318 -12.706 42.772 1.00 81.94 84 SER A O 1
ATOM 681 N N . LEU A 1 85 ? -21.290 -11.664 44.505 1.00 81.75 85 LEU A N 1
ATOM 682 C CA . LEU A 1 85 ? -21.474 -10.387 43.823 1.00 81.75 85 LEU A CA 1
ATOM 683 C C . LEU A 1 85 ? -20.140 -9.646 43.653 1.00 81.75 85 LEU A C 1
ATOM 685 O O . LEU A 1 85 ? -19.864 -9.123 42.573 1.00 81.75 85 LEU A O 1
ATOM 689 N N . GLU A 1 86 ? -19.278 -9.677 44.672 1.00 87.50 86 GLU A N 1
ATOM 690 C CA . GLU A 1 86 ? -17.902 -9.172 44.592 1.00 87.50 86 GLU A CA 1
ATOM 691 C C . GLU A 1 86 ? -17.080 -9.911 43.524 1.00 87.50 86 GLU A C 1
ATOM 693 O O . GLU A 1 86 ? -16.413 -9.271 42.707 1.00 87.50 86 GLU A O 1
ATOM 698 N N . GLU A 1 87 ? -17.183 -11.242 43.458 1.00 87.44 87 GLU A N 1
ATOM 699 C CA . GLU A 1 87 ? -16.532 -12.058 42.425 1.00 87.44 87 GLU A CA 1
ATOM 700 C C . GLU A 1 87 ? -17.044 -11.723 41.016 1.00 87.44 87 GLU A C 1
ATOM 702 O O . GLU A 1 87 ? -16.246 -11.544 40.088 1.00 87.44 87 GLU A O 1
ATOM 707 N N . ARG A 1 88 ? -18.364 -11.565 40.838 1.00 86.69 88 ARG A N 1
ATOM 708 C CA . ARG A 1 88 ? -18.954 -11.183 39.546 1.00 86.69 88 ARG A CA 1
ATOM 709 C C . ARG A 1 88 ? -18.499 -9.786 39.123 1.00 86.69 88 ARG A C 1
ATOM 711 O O . ARG A 1 88 ? -18.073 -9.623 37.980 1.00 86.69 88 ARG A O 1
ATOM 718 N N . ILE A 1 89 ? -18.504 -8.802 40.025 1.00 88.19 89 ILE A N 1
ATOM 719 C CA . ILE A 1 89 ? -17.999 -7.444 39.753 1.00 88.19 89 ILE A CA 1
ATOM 720 C C . ILE A 1 89 ? -16.523 -7.489 39.353 1.00 88.19 89 ILE A C 1
ATOM 722 O O . ILE A 1 89 ? -16.126 -6.838 38.386 1.00 88.19 89 ILE A O 1
ATOM 726 N N . PHE A 1 90 ? -15.708 -8.275 40.057 1.00 92.19 90 PHE A N 1
ATOM 727 C CA . PHE A 1 90 ? -14.297 -8.436 39.726 1.00 92.19 90 PHE A CA 1
ATOM 728 C C . PHE A 1 90 ? -14.104 -9.063 38.336 1.00 92.19 90 PHE A C 1
ATOM 730 O O . PHE A 1 90 ? -13.301 -8.570 37.540 1.00 92.19 90 PHE A O 1
ATOM 737 N N . SER A 1 91 ? -14.878 -10.100 38.003 1.00 87.25 91 SER A N 1
ATOM 738 C CA . SER A 1 91 ? -14.839 -10.752 36.686 1.00 87.25 91 SER A CA 1
ATOM 739 C C . SER A 1 91 ? -15.275 -9.822 35.544 1.00 87.25 91 SER A C 1
ATOM 741 O O . SER A 1 91 ? -14.666 -9.814 34.476 1.00 87.25 91 SER A O 1
ATOM 743 N N . LEU A 1 92 ? -16.283 -8.977 35.776 1.00 89.50 92 LEU A N 1
ATOM 744 C CA . LEU A 1 92 ? -16.734 -7.986 34.799 1.00 89.50 92 LEU A CA 1
ATOM 745 C C . LEU A 1 92 ? -15.681 -6.900 34.605 1.00 89.50 92 LEU A C 1
ATOM 747 O O . LEU A 1 92 ? -15.293 -6.615 33.478 1.00 89.50 92 LEU A O 1
ATOM 751 N N . LYS A 1 93 ? -15.140 -6.367 35.702 1.00 93.38 93 LYS A N 1
ATOM 752 C CA . LYS A 1 93 ? -14.106 -5.332 35.657 1.00 93.38 93 LYS A CA 1
ATOM 753 C C . LYS A 1 93 ? -12.844 -5.812 34.943 1.00 93.38 93 LYS A C 1
ATOM 755 O O . LYS A 1 93 ? -12.269 -5.064 34.161 1.00 93.38 93 LYS A O 1
ATOM 760 N N . THR A 1 94 ? -12.423 -7.052 35.188 1.00 91.06 94 THR A N 1
ATOM 761 C CA . THR A 1 94 ? -11.275 -7.654 34.492 1.00 91.06 94 THR A CA 1
ATOM 762 C C . THR A 1 94 ? -11.554 -7.849 33.003 1.00 91.06 94 THR A C 1
ATOM 764 O O . THR A 1 94 ? -10.703 -7.506 32.178 1.00 91.06 94 THR A O 1
ATOM 767 N N . ARG A 1 95 ? -12.755 -8.314 32.637 1.00 90.44 95 ARG A N 1
ATOM 768 C CA . ARG A 1 95 ? -13.172 -8.415 31.233 1.00 90.44 95 ARG A CA 1
ATOM 769 C C . ARG A 1 95 ? -13.165 -7.053 30.541 1.00 90.44 95 ARG A C 1
ATOM 771 O O . ARG A 1 95 ? -12.577 -6.933 29.474 1.00 90.44 95 ARG A O 1
ATOM 778 N N . ASP A 1 96 ? -13.729 -6.026 31.167 1.00 92.31 96 ASP A N 1
ATOM 779 C CA . ASP A 1 96 ? -13.783 -4.674 30.604 1.00 92.31 96 ASP A CA 1
ATOM 780 C C . ASP A 1 96 ? -12.381 -4.085 30.404 1.00 92.31 96 ASP A C 1
ATOM 782 O O . ASP A 1 96 ? -12.112 -3.460 29.379 1.00 92.31 96 ASP A O 1
ATOM 786 N N . THR A 1 97 ? -11.450 -4.325 31.337 1.00 93.56 97 THR A N 1
ATOM 787 C CA . THR A 1 97 ? -10.054 -3.890 31.166 1.00 93.56 97 THR A CA 1
ATOM 788 C C . THR A 1 97 ? -9.344 -4.609 30.021 1.00 93.56 97 THR A C 1
ATOM 790 O O . THR A 1 97 ? -8.594 -3.969 29.288 1.00 93.56 97 THR A O 1
ATOM 793 N N . ALA A 1 98 ? -9.607 -5.905 29.830 1.00 94.00 98 ALA A N 1
ATOM 794 C CA . ALA A 1 98 ? -9.022 -6.681 28.739 1.00 94.00 98 ALA A CA 1
ATOM 795 C C . ALA A 1 98 ? -9.583 -6.253 27.373 1.00 94.00 98 ALA A C 1
ATOM 797 O O . ALA A 1 98 ? -8.836 -6.098 26.409 1.00 94.00 98 ALA A O 1
ATOM 798 N N . GLU A 1 99 ? -10.891 -6.002 27.289 1.00 95.31 99 GLU A N 1
ATOM 799 C CA . GLU A 1 99 ? -11.510 -5.490 26.065 1.00 95.31 99 GLU A CA 1
ATOM 800 C C . GLU A 1 99 ? -11.027 -4.076 25.736 1.00 95.31 99 GLU A C 1
ATOM 802 O O . GLU A 1 99 ? -10.752 -3.767 24.576 1.00 95.31 99 GLU A O 1
ATOM 807 N N . LEU A 1 100 ? -10.847 -3.222 26.747 1.00 96.50 100 LEU A N 1
ATOM 808 C CA . LEU A 1 100 ? -10.275 -1.895 26.546 1.00 96.50 100 LEU A CA 1
ATOM 809 C C . LEU A 1 100 ? -8.844 -1.980 25.999 1.00 96.50 100 LEU A C 1
ATOM 811 O O . LEU A 1 100 ? -8.511 -1.260 25.058 1.00 96.50 100 LEU A O 1
ATOM 815 N N . GLU A 1 101 ? -8.014 -2.879 26.531 1.00 96.31 101 GLU A N 1
ATOM 816 C CA . GLU A 1 101 ? -6.669 -3.130 26.005 1.00 96.31 101 GLU A CA 1
ATOM 817 C C . GLU A 1 101 ? -6.721 -3.583 24.536 1.00 96.31 101 GLU A C 1
ATOM 819 O O . GLU A 1 101 ? -6.047 -2.994 23.687 1.00 96.31 101 GLU A O 1
ATOM 824 N N . ASN A 1 102 ? -7.599 -4.531 24.194 1.00 97.06 102 ASN A N 1
ATOM 825 C CA . ASN A 1 102 ? -7.796 -4.985 22.814 1.00 97.06 102 ASN A CA 1
ATOM 826 C C . ASN A 1 102 ? -8.197 -3.840 21.872 1.00 97.06 102 ASN A C 1
ATOM 828 O O . ASN A 1 102 ? -7.617 -3.685 20.793 1.00 97.06 102 ASN A O 1
ATOM 832 N N . VAL A 1 103 ? -9.162 -3.010 22.279 1.00 97.75 103 VAL A N 1
ATOM 833 C CA . VAL A 1 103 ? -9.608 -1.845 21.502 1.00 97.75 103 VAL A CA 1
ATOM 834 C C . VAL A 1 103 ? -8.467 -0.844 21.323 1.00 97.75 103 VAL A C 1
ATOM 836 O O . VAL A 1 103 ? -8.273 -0.333 20.219 1.00 97.75 103 VAL A O 1
ATOM 839 N N . THR A 1 104 ? -7.660 -0.601 22.359 1.00 96.75 104 THR A N 1
ATOM 840 C CA . THR A 1 104 ? -6.515 0.318 22.258 1.00 96.75 104 THR A CA 1
ATOM 841 C C . THR A 1 104 ? -5.439 -0.213 21.311 1.00 96.75 104 THR A C 1
ATOM 843 O O . THR A 1 104 ? -4.924 0.547 20.489 1.00 96.75 104 THR A O 1
ATOM 846 N N . MET A 1 105 ? -5.155 -1.519 21.332 1.00 97.69 105 MET A N 1
ATOM 847 C CA . MET A 1 105 ? -4.223 -2.143 20.390 1.00 97.69 105 MET A CA 1
ATOM 848 C C . MET A 1 105 ? -4.720 -2.042 18.947 1.00 97.69 105 MET A C 1
ATOM 850 O O . MET A 1 105 ? -3.954 -1.687 18.047 1.00 97.69 105 MET A O 1
ATOM 854 N N . LEU A 1 106 ? -6.008 -2.306 18.720 1.00 97.88 106 LEU A N 1
ATOM 855 C CA . LEU A 1 106 ? -6.634 -2.147 17.408 1.00 97.88 106 LEU A CA 1
ATOM 856 C C . LEU A 1 106 ? -6.548 -0.699 16.921 1.00 97.88 106 LEU A C 1
ATOM 858 O O . LEU A 1 106 ? -6.227 -0.461 15.756 1.00 97.88 106 LEU A O 1
ATOM 862 N N . GLN A 1 107 ? -6.777 0.269 17.807 1.00 97.69 107 GLN A N 1
ATOM 863 C CA . GLN A 1 107 ? -6.696 1.686 17.473 1.00 97.69 107 GLN A CA 1
ATOM 864 C C . GLN A 1 107 ? -5.278 2.104 17.064 1.00 97.69 107 GLN A C 1
ATOM 866 O O . GLN A 1 107 ? -5.118 2.780 16.045 1.00 97.69 107 GLN A O 1
ATOM 871 N N . VAL A 1 108 ? -4.251 1.655 17.792 1.00 97.56 108 VAL A N 1
ATOM 872 C CA . VAL A 1 108 ? -2.841 1.900 17.441 1.00 97.56 108 VAL A CA 1
ATOM 873 C C . VAL A 1 108 ? -2.500 1.265 16.091 1.00 97.56 108 VAL A C 1
ATOM 875 O O . VAL A 1 108 ? -1.975 1.940 15.206 1.00 97.56 108 VAL A O 1
ATOM 878 N N . SER A 1 109 ? -2.870 -0.003 15.887 1.00 98.00 109 SER A N 1
ATOM 879 C CA . SER A 1 109 ? -2.623 -0.718 14.628 1.00 98.00 109 SER A CA 1
ATOM 880 C C . SER A 1 109 ? -3.271 -0.019 13.429 1.00 98.00 109 SER A C 1
ATOM 882 O O . SER A 1 109 ? -2.639 0.176 12.385 1.00 98.00 109 SER A O 1
ATOM 884 N N . LEU A 1 110 ? -4.521 0.423 13.584 1.00 97.81 110 LEU A N 1
ATOM 885 C CA . LEU A 1 110 ? -5.247 1.135 12.540 1.00 97.81 110 LEU A CA 1
ATOM 886 C C . LEU A 1 110 ? -4.601 2.492 12.230 1.00 97.81 110 LEU A C 1
ATOM 888 O O . LEU A 1 110 ? -4.476 2.863 11.060 1.00 97.81 110 LEU A O 1
ATOM 892 N N . GLN A 1 111 ? -4.160 3.222 13.256 1.00 97.50 111 GLN A N 1
ATOM 893 C CA . GLN A 1 111 ? -3.478 4.503 13.094 1.00 97.50 111 GLN A CA 1
ATOM 894 C C . GLN A 1 111 ? -2.139 4.345 12.358 1.00 97.50 111 GLN A C 1
ATOM 896 O O . GLN A 1 111 ? -1.837 5.129 11.450 1.00 97.50 111 GLN A O 1
ATOM 901 N N . ASP A 1 112 ? -1.371 3.304 12.674 1.00 97.44 112 ASP A N 1
ATOM 902 C CA . ASP A 1 112 ? -0.115 2.984 11.993 1.00 97.44 112 ASP A CA 1
ATOM 903 C C . ASP A 1 112 ? -0.337 2.590 10.530 1.00 97.44 112 ASP A C 1
ATOM 905 O O . ASP A 1 112 ? 0.358 3.082 9.628 1.00 97.44 112 ASP A O 1
ATOM 909 N N . ALA A 1 113 ? -1.350 1.764 10.260 1.00 97.75 113 ALA A N 1
ATOM 910 C CA . ALA A 1 113 ? -1.742 1.403 8.903 1.00 97.75 113 ALA A CA 1
ATOM 911 C C . ALA A 1 113 ? -2.170 2.640 8.096 1.00 97.75 113 ALA A C 1
ATOM 913 O O . ALA A 1 113 ? -1.722 2.832 6.959 1.00 97.75 113 ALA A O 1
ATOM 914 N N . ALA A 1 114 ? -2.974 3.528 8.688 1.00 97.38 114 ALA A N 1
ATOM 915 C CA . ALA A 1 114 ? -3.414 4.769 8.058 1.00 97.38 114 ALA A CA 1
ATOM 916 C C . ALA A 1 114 ? -2.231 5.697 7.745 1.00 97.38 114 ALA A C 1
ATOM 918 O O . ALA A 1 114 ? -2.099 6.178 6.613 1.00 97.38 114 ALA A O 1
ATOM 919 N N . ARG A 1 115 ? -1.320 5.896 8.704 1.00 97.69 115 ARG A N 1
ATOM 920 C CA . ARG A 1 115 ? -0.089 6.679 8.520 1.00 97.69 115 ARG A CA 1
ATOM 921 C C . ARG A 1 115 ? 0.766 6.110 7.389 1.00 97.69 115 ARG A C 1
ATOM 923 O O . ARG A 1 115 ? 1.220 6.860 6.521 1.00 97.69 115 ARG A O 1
ATOM 930 N N . THR A 1 116 ? 0.947 4.794 7.363 1.00 97.50 116 THR A N 1
ATOM 931 C CA . THR A 1 116 ? 1.699 4.093 6.314 1.00 97.50 116 THR A CA 1
ATOM 932 C C . THR A 1 116 ? 1.058 4.303 4.947 1.00 97.50 116 THR A C 1
ATOM 934 O O . THR A 1 116 ? 1.743 4.678 3.995 1.00 97.50 116 THR A O 1
ATOM 937 N N . CYS A 1 117 ? -0.265 4.167 4.850 1.00 97.94 117 CYS A N 1
ATOM 938 C CA . CYS A 1 117 ? -1.008 4.394 3.614 1.00 97.94 117 CYS A CA 1
ATOM 939 C C . CYS A 1 117 ? -0.870 5.833 3.109 1.00 97.94 117 CYS A C 1
ATOM 941 O O . CYS A 1 117 ? -0.646 6.053 1.917 1.00 97.94 117 CYS A O 1
ATOM 943 N N . VAL A 1 118 ? -0.976 6.826 3.993 1.00 97.75 118 VAL A N 1
ATOM 944 C CA . VAL A 1 118 ? -0.811 8.241 3.633 1.00 97.75 118 VAL A CA 1
ATOM 945 C C . VAL A 1 118 ? 0.606 8.507 3.125 1.00 97.75 118 VAL A C 1
ATOM 947 O O . VAL A 1 118 ? 0.774 9.125 2.071 1.00 97.75 118 VAL A O 1
ATOM 950 N N . ASN A 1 119 ? 1.622 8.000 3.822 1.00 96.50 119 ASN A N 1
ATOM 951 C CA . ASN A 1 119 ? 3.020 8.162 3.430 1.00 96.50 119 ASN A CA 1
ATOM 952 C C . ASN A 1 119 ? 3.316 7.484 2.087 1.00 96.50 119 ASN A C 1
ATOM 954 O O . ASN A 1 119 ? 3.890 8.113 1.195 1.00 96.50 119 ASN A O 1
ATOM 958 N N . ALA A 1 120 ? 2.855 6.246 1.897 1.00 97.00 120 ALA A N 1
ATOM 959 C CA . ALA A 1 120 ? 2.993 5.515 0.642 1.00 97.00 120 ALA A CA 1
ATOM 960 C C . ALA A 1 120 ? 2.302 6.247 -0.518 1.00 97.00 120 ALA A C 1
ATOM 962 O O . ALA A 1 120 ? 2.894 6.419 -1.583 1.00 97.00 120 ALA A O 1
ATOM 963 N N . ARG A 1 121 ? 1.084 6.767 -0.307 1.00 96.75 121 ARG A N 1
ATOM 964 C CA . ARG A 1 121 ? 0.354 7.556 -1.315 1.00 96.75 121 ARG A CA 1
ATOM 965 C C . ARG A 1 121 ? 1.085 8.842 -1.684 1.00 96.75 121 ARG A C 1
ATOM 967 O O . ARG A 1 121 ? 1.139 9.182 -2.865 1.00 96.75 121 ARG A O 1
ATOM 974 N N . ARG A 1 122 ? 1.658 9.557 -0.709 1.00 95.81 122 ARG A N 1
ATOM 975 C CA . ARG A 1 122 ? 2.481 10.749 -0.977 1.00 95.81 122 ARG A CA 1
ATOM 976 C C . ARG A 1 122 ? 3.723 10.389 -1.786 1.00 95.81 122 ARG A C 1
ATOM 978 O O . ARG A 1 122 ? 3.957 11.021 -2.810 1.00 95.81 122 ARG A O 1
ATOM 985 N N . SER A 1 123 ? 4.462 9.359 -1.374 1.00 94.44 123 SER A N 1
ATOM 986 C CA . SER A 1 123 ? 5.655 8.882 -2.085 1.00 94.44 123 SER A CA 1
ATOM 987 C C . SER A 1 123 ? 5.330 8.494 -3.529 1.00 94.44 123 SER A C 1
ATOM 989 O O . SER A 1 123 ? 5.964 8.977 -4.466 1.00 94.44 123 SER A O 1
ATOM 991 N N . LEU A 1 124 ? 4.255 7.726 -3.733 1.00 93.00 124 LEU A N 1
ATOM 992 C CA . LEU A 1 124 ? 3.801 7.331 -5.062 1.00 93.00 124 LEU A CA 1
ATOM 993 C C . LEU A 1 124 ? 3.381 8.538 -5.911 1.00 93.00 124 LEU A C 1
ATOM 995 O O . LEU A 1 124 ? 3.690 8.593 -7.100 1.00 93.00 124 LEU A O 1
ATOM 999 N N . LYS A 1 125 ? 2.700 9.525 -5.319 1.00 91.88 125 LYS A N 1
ATOM 1000 C CA . LYS A 1 125 ? 2.321 10.764 -6.012 1.00 91.88 125 LYS A CA 1
ATOM 1001 C C . LYS A 1 125 ? 3.558 11.548 -6.457 1.00 91.88 125 LYS A C 1
ATOM 1003 O O . LYS A 1 125 ? 3.597 11.980 -7.608 1.00 91.88 125 LYS 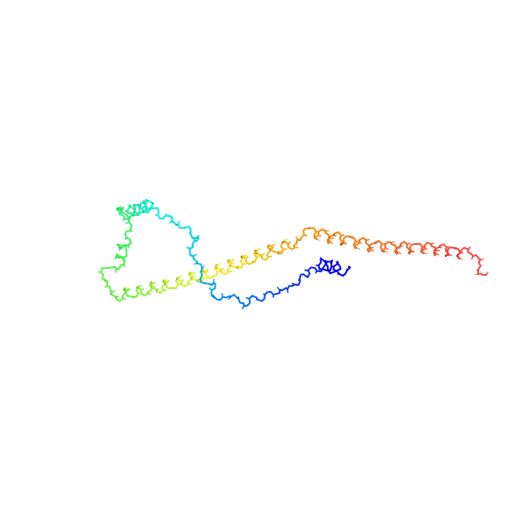A O 1
ATOM 1008 N N . SER A 1 126 ? 4.565 11.677 -5.595 1.00 87.44 126 SER A N 1
ATOM 1009 C CA . SER A 1 126 ? 5.844 12.313 -5.930 1.00 87.44 126 SER A CA 1
ATOM 1010 C C . SER A 1 126 ? 6.590 11.547 -7.026 1.00 87.44 126 SER A C 1
ATOM 1012 O O . SER A 1 126 ? 7.009 12.147 -8.014 1.00 87.44 126 SER A O 1
ATOM 1014 N N . ALA A 1 127 ? 6.681 10.217 -6.924 1.00 86.81 127 ALA A N 1
ATOM 1015 C CA . ALA A 1 127 ? 7.301 9.372 -7.945 1.00 86.81 127 ALA A CA 1
ATOM 1016 C C . ALA A 1 127 ? 6.586 9.504 -9.299 1.00 86.81 127 ALA A C 1
ATOM 1018 O O . ALA A 1 127 ? 7.229 9.676 -10.332 1.00 86.81 127 ALA A O 1
ATOM 1019 N N . ARG A 1 128 ? 5.247 9.516 -9.304 1.00 86.44 128 ARG A N 1
ATOM 1020 C CA . ARG A 1 128 ? 4.439 9.711 -10.515 1.00 86.44 128 ARG A CA 1
ATOM 1021 C C . ARG A 1 128 ? 4.681 11.073 -11.166 1.00 86.44 128 ARG A C 1
ATOM 1023 O O . ARG A 1 128 ? 4.688 11.151 -12.389 1.00 86.44 128 ARG A O 1
ATOM 1030 N N . GLN A 1 129 ? 4.878 12.130 -10.380 1.00 84.06 129 GLN A N 1
ATOM 1031 C CA . GLN A 1 129 ? 5.243 13.452 -10.905 1.00 84.06 129 GLN A CA 1
ATOM 1032 C C . GLN A 1 129 ? 6.668 13.471 -11.477 1.00 84.06 129 GLN A C 1
ATOM 1034 O O . GLN A 1 129 ? 6.911 14.145 -12.476 1.00 84.06 129 GLN A O 1
ATOM 1039 N N . GLY A 1 130 ? 7.591 12.701 -10.890 1.00 78.56 130 GLY A N 1
ATOM 1040 C CA . GLY A 1 130 ? 8.943 12.499 -11.420 1.00 78.56 130 GLY A CA 1
ATOM 1041 C C . GLY A 1 130 ? 8.974 11.712 -12.736 1.00 78.56 130 GLY A C 1
ATOM 1042 O O . GLY A 1 130 ? 9.826 11.959 -13.591 1.00 78.56 130 GLY A O 1
ATOM 1043 N N . VAL A 1 131 ? 8.012 10.809 -12.955 1.00 78.44 131 VAL A N 1
ATOM 1044 C CA . VAL A 1 131 ? 7.835 10.101 -14.230 1.00 78.44 131 VAL A CA 1
ATOM 1045 C C . VAL A 1 131 ? 7.171 11.030 -15.252 1.00 78.44 131 VAL A C 1
ATOM 1047 O O . VAL A 1 131 ? 5.961 11.019 -15.487 1.00 78.44 131 VAL A O 1
ATOM 1050 N N . SER A 1 132 ? 7.989 11.852 -15.907 1.00 78.75 132 SER A N 1
ATOM 1051 C CA . SER A 1 132 ? 7.538 12.631 -17.057 1.00 78.75 132 SER A CA 1
ATOM 1052 C C . SER A 1 132 ? 7.253 11.697 -18.235 1.00 78.75 132 SER A C 1
ATOM 1054 O O . SER A 1 132 ? 8.153 11.032 -18.753 1.00 78.75 132 SER A O 1
ATOM 1056 N N . HIS A 1 133 ? 6.003 11.683 -18.704 1.00 70.62 133 HIS A N 1
ATOM 1057 C CA . HIS A 1 133 ? 5.587 10.917 -19.884 1.00 70.62 133 HIS A CA 1
ATOM 1058 C C . HIS A 1 133 ? 6.403 11.323 -21.128 1.00 70.62 133 HIS A C 1
ATOM 1060 O O . HIS A 1 133 ? 6.744 10.482 -21.959 1.00 70.62 133 HIS A O 1
ATOM 1066 N N . GLY A 1 134 ? 6.811 12.597 -21.206 1.00 75.38 134 GLY A N 1
ATOM 1067 C CA . GLY A 1 134 ? 7.734 13.089 -22.230 1.00 75.38 134 GLY A CA 1
ATOM 1068 C C . GLY A 1 134 ? 9.151 12.520 -22.087 1.00 75.38 134 GLY A C 1
ATOM 1069 O O . GLY A 1 134 ? 9.766 12.155 -23.086 1.00 75.38 134 GLY A O 1
ATOM 1070 N N . GLY A 1 135 ? 9.654 12.369 -20.857 1.00 81.75 135 GLY A N 1
ATOM 1071 C CA . GLY A 1 135 ? 10.964 11.768 -20.575 1.00 81.75 135 GLY A CA 1
ATOM 1072 C C . GLY A 1 135 ? 11.044 10.285 -20.955 1.00 81.75 135 GLY A C 1
ATOM 1073 O O . GLY A 1 135 ? 12.014 9.860 -21.584 1.00 81.75 135 GLY A O 1
ATOM 1074 N N . LEU A 1 136 ? 9.992 9.510 -20.669 1.00 84.88 136 LEU A N 1
ATOM 1075 C CA . LEU A 1 136 ? 9.893 8.107 -21.096 1.00 84.88 136 LEU A CA 1
ATOM 1076 C C . LEU A 1 136 ? 9.854 7.972 -22.625 1.00 84.88 136 LEU A C 1
ATOM 1078 O O . LEU A 1 136 ? 10.545 7.121 -23.191 1.00 84.88 136 LEU A O 1
ATOM 1082 N N . GLY A 1 137 ? 9.102 8.843 -23.305 1.00 86.38 137 GLY A N 1
ATOM 1083 C CA . GLY A 1 137 ? 9.057 8.886 -24.768 1.00 86.38 137 GLY A CA 1
ATOM 1084 C C . GLY A 1 137 ? 10.415 9.224 -25.395 1.00 86.38 137 GLY A C 1
ATOM 1085 O O . GLY A 1 137 ? 10.834 8.580 -26.362 1.00 86.38 137 GLY A O 1
ATOM 1086 N N . LEU A 1 138 ? 11.147 10.179 -24.811 1.00 87.75 138 LEU A N 1
ATOM 1087 C CA . LEU A 1 138 ? 12.510 10.520 -25.227 1.00 87.75 138 LEU A CA 1
ATOM 1088 C C . LEU A 1 138 ? 13.472 9.341 -25.047 1.00 87.75 138 LEU A C 1
ATOM 1090 O O . LEU A 1 138 ? 14.243 9.052 -25.963 1.00 87.75 138 LEU A O 1
ATOM 1094 N N . LEU A 1 139 ? 13.397 8.620 -23.923 1.00 89.19 139 LEU A N 1
ATOM 1095 C CA . LEU A 1 139 ? 14.247 7.456 -23.664 1.00 89.19 139 LEU A CA 1
ATOM 1096 C C . LEU A 1 139 ? 13.951 6.303 -24.634 1.00 89.19 139 LEU A C 1
ATOM 1098 O O . LEU A 1 139 ? 14.874 5.676 -25.158 1.00 89.19 139 LEU A O 1
ATOM 1102 N N . GLY A 1 140 ? 12.674 6.054 -24.934 1.00 91.00 140 GLY A N 1
ATOM 1103 C CA . GLY A 1 140 ? 12.266 5.074 -25.942 1.00 91.00 140 GLY A CA 1
ATOM 1104 C C . GLY A 1 140 ? 12.797 5.424 -27.335 1.00 91.00 140 GLY A C 1
ATOM 1105 O O . GLY A 1 140 ? 13.382 4.576 -28.016 1.00 91.00 140 GLY A O 1
ATOM 1106 N N . LYS A 1 141 ? 12.677 6.694 -27.741 1.00 93.88 141 LYS A N 1
ATOM 1107 C CA . LYS A 1 141 ? 13.215 7.186 -29.018 1.00 93.88 141 LYS A CA 1
ATOM 1108 C C . LYS A 1 141 ? 14.739 7.081 -29.072 1.00 93.88 141 LYS A C 1
ATOM 1110 O O . LYS A 1 141 ? 15.272 6.642 -30.090 1.00 93.88 141 LYS A O 1
ATOM 1115 N N . HIS A 1 142 ? 15.426 7.437 -27.988 1.00 94.38 142 HIS A N 1
ATOM 1116 C CA . HIS A 1 142 ? 16.875 7.299 -27.865 1.00 94.38 142 HIS A CA 1
ATOM 1117 C C . HIS A 1 142 ? 17.306 5.837 -28.040 1.00 94.38 142 HIS A C 1
ATOM 1119 O O . HIS A 1 142 ? 18.114 5.542 -28.912 1.00 94.38 142 HIS A O 1
ATOM 1125 N N . ARG A 1 143 ? 16.689 4.894 -27.313 1.00 95.31 143 ARG A N 1
ATOM 1126 C CA . ARG A 1 143 ? 16.965 3.451 -27.451 1.00 95.31 143 ARG A CA 1
ATOM 1127 C C . ARG A 1 143 ? 16.743 2.930 -28.874 1.00 95.31 143 ARG A C 1
ATOM 1129 O O . ARG A 1 143 ? 17.557 2.156 -29.374 1.00 95.31 143 ARG A O 1
ATOM 1136 N N . LYS A 1 144 ? 15.670 3.364 -29.549 1.00 96.38 144 LYS A N 1
ATOM 1137 C CA . LYS A 1 144 ? 15.410 2.996 -30.953 1.00 96.38 144 LYS A CA 1
ATOM 1138 C C . LYS A 1 144 ? 16.495 3.540 -31.886 1.00 96.38 144 LYS A C 1
ATOM 1140 O O . LYS A 1 144 ? 16.927 2.825 -32.786 1.00 96.38 144 LYS A O 1
ATOM 1145 N N . ARG A 1 145 ? 16.942 4.780 -31.664 1.00 97.19 145 ARG A N 1
ATOM 1146 C CA . ARG A 1 145 ? 18.020 5.407 -32.438 1.00 97.19 145 ARG A CA 1
ATOM 1147 C C . ARG A 1 145 ? 19.347 4.672 -32.257 1.00 97.19 145 ARG A C 1
ATOM 1149 O O . ARG A 1 145 ? 19.976 4.364 -33.261 1.00 97.19 145 ARG A O 1
ATOM 1156 N N . GLU A 1 146 ? 19.719 4.337 -31.025 1.00 96.81 146 GLU A N 1
ATOM 1157 C CA . GLU A 1 146 ? 20.945 3.581 -30.730 1.00 96.81 146 GLU A CA 1
ATOM 1158 C C . GLU A 1 146 ? 20.953 2.214 -31.426 1.00 96.81 146 GLU A C 1
ATOM 1160 O O . GLU A 1 146 ? 21.930 1.841 -32.071 1.00 96.81 146 GLU A O 1
ATOM 1165 N N . ARG A 1 147 ? 19.823 1.493 -31.398 1.00 97.12 147 ARG A N 1
ATOM 1166 C CA . ARG A 1 147 ? 19.697 0.205 -32.098 1.00 97.12 147 ARG A CA 1
ATOM 1167 C C . ARG A 1 147 ? 19.786 0.335 -33.620 1.00 97.12 147 ARG A C 1
ATOM 1169 O O . ARG A 1 147 ? 20.320 -0.549 -34.281 1.00 97.12 147 ARG A O 1
ATOM 1176 N N . LEU A 1 148 ? 19.250 1.413 -34.191 1.00 98.06 148 LEU A N 1
ATOM 1177 C CA . LEU A 1 148 ? 19.399 1.684 -35.622 1.00 98.06 148 LEU A CA 1
ATOM 1178 C C . LEU A 1 148 ? 20.845 2.028 -35.977 1.00 98.06 148 LEU A C 1
ATOM 1180 O O . LEU A 1 148 ? 21.312 1.608 -37.030 1.00 98.06 148 LEU A O 1
ATOM 1184 N N . HIS A 1 149 ? 21.550 2.752 -35.108 1.00 97.94 149 HIS A N 1
ATOM 1185 C CA . HIS A 1 149 ? 22.953 3.086 -35.325 1.00 97.94 149 HIS A CA 1
ATOM 1186 C C . HIS A 1 149 ? 23.823 1.828 -35.367 1.00 97.94 149 HIS A C 1
ATOM 1188 O O . HIS A 1 149 ? 24.559 1.636 -36.332 1.00 97.94 149 HIS A O 1
ATOM 1194 N N . SER A 1 150 ? 23.666 0.922 -34.395 1.00 97.56 150 SER A N 1
ATOM 1195 C CA . SER A 1 150 ? 24.426 -0.332 -34.373 1.00 97.56 150 SER A CA 1
ATOM 1196 C C . SER A 1 150 ? 24.144 -1.210 -35.593 1.00 97.56 150 SER A C 1
ATOM 1198 O O . SER A 1 150 ? 25.069 -1.759 -36.188 1.00 97.56 150 SER A O 1
ATOM 1200 N N . LEU A 1 151 ? 22.882 -1.299 -36.027 1.00 98.19 151 LEU A N 1
ATOM 1201 C CA . LEU A 1 151 ? 22.524 -2.029 -37.242 1.00 98.19 151 LEU A CA 1
ATOM 1202 C C . LEU A 1 151 ? 23.165 -1.410 -38.488 1.00 98.19 151 LEU A C 1
ATOM 1204 O O . LEU A 1 151 ? 23.651 -2.125 -39.358 1.00 98.19 151 LEU A O 1
ATOM 1208 N N . LEU A 1 152 ? 23.168 -0.083 -38.581 1.00 98.06 152 LEU A N 1
ATOM 1209 C CA . LEU A 1 152 ? 23.743 0.636 -39.710 1.00 98.06 152 LEU A CA 1
ATOM 1210 C C . LEU A 1 152 ? 25.260 0.416 -39.786 1.00 98.06 152 LEU A C 1
ATOM 1212 O O . LEU A 1 152 ? 25.794 0.228 -40.880 1.00 98.06 152 LEU A O 1
ATOM 1216 N N . ASP A 1 153 ? 25.940 0.365 -38.643 1.00 98.19 153 ASP A N 1
ATOM 1217 C CA . ASP A 1 153 ? 27.363 0.034 -38.575 1.00 98.19 153 ASP A CA 1
ATOM 1218 C C . ASP A 1 153 ? 27.631 -1.410 -39.027 1.00 98.19 153 ASP A C 1
ATOM 1220 O O . ASP A 1 153 ? 28.515 -1.631 -39.854 1.00 98.19 153 ASP A O 1
ATOM 1224 N N . ILE A 1 154 ? 26.805 -2.377 -38.609 1.00 97.94 154 ILE A N 1
ATOM 1225 C CA . ILE A 1 154 ? 26.883 -3.772 -39.085 1.00 97.94 154 ILE A CA 1
ATOM 1226 C C . ILE A 1 154 ? 26.636 -3.866 -40.600 1.00 97.94 154 ILE A C 1
ATOM 1228 O O . ILE A 1 154 ? 27.325 -4.589 -41.315 1.00 97.94 154 ILE A O 1
ATOM 1232 N N . LEU A 1 155 ? 25.662 -3.131 -41.132 1.00 97.94 155 LEU A N 1
ATOM 1233 C CA . LEU A 1 155 ? 25.372 -3.154 -42.568 1.00 97.94 155 LEU A CA 1
ATOM 1234 C C . LEU A 1 155 ? 26.511 -2.548 -43.392 1.00 97.94 155 LEU A C 1
ATOM 1236 O O . LEU A 1 155 ? 26.812 -3.038 -44.483 1.00 97.94 155 LEU A O 1
ATOM 1240 N N . LYS A 1 156 ? 27.171 -1.503 -42.880 1.00 98.12 156 LYS A N 1
ATOM 1241 C CA . LYS A 1 156 ? 28.371 -0.940 -43.510 1.00 98.12 156 LYS A CA 1
ATOM 1242 C C . LYS A 1 156 ? 29.499 -1.966 -43.557 1.00 98.12 156 LYS A C 1
ATOM 1244 O O . LYS A 1 156 ? 30.077 -2.144 -44.629 1.00 98.12 156 LYS A O 1
ATOM 1249 N N . THR A 1 157 ? 29.785 -2.652 -42.448 1.00 97.88 157 THR A N 1
ATOM 1250 C CA . THR A 1 157 ? 30.852 -3.666 -42.407 1.00 97.88 157 THR A CA 1
ATOM 1251 C C . THR A 1 157 ? 30.537 -4.846 -43.326 1.00 97.88 157 THR A C 1
ATOM 1253 O O . THR A 1 157 ? 31.401 -5.287 -44.088 1.00 97.88 157 THR A O 1
ATOM 1256 N N . LEU A 1 158 ? 29.280 -5.290 -43.362 1.00 98.12 158 LEU A N 1
ATOM 1257 C CA . LEU A 1 158 ? 28.841 -6.340 -44.278 1.00 98.12 158 LEU A CA 1
ATOM 1258 C C . LEU A 1 158 ? 29.026 -5.926 -45.743 1.00 98.12 158 LEU A C 1
ATOM 1260 O O . LEU A 1 158 ? 29.597 -6.678 -46.530 1.00 98.12 158 LEU A O 1
ATOM 1264 N N . LYS A 1 159 ? 28.614 -4.708 -46.110 1.00 98.06 159 LYS A N 1
ATOM 1265 C CA . LYS A 1 159 ? 28.790 -4.188 -47.473 1.00 98.06 159 LYS A CA 1
ATOM 1266 C C . LYS A 1 159 ? 30.266 -4.090 -47.862 1.00 98.06 159 LYS A C 1
ATOM 1268 O O . LYS A 1 159 ? 30.612 -4.389 -49.005 1.00 98.06 159 LYS A O 1
ATOM 1273 N N . THR A 1 160 ? 31.141 -3.679 -46.939 1.00 97.56 160 THR A N 1
ATOM 1274 C CA . THR A 1 160 ? 32.588 -3.667 -47.204 1.00 97.56 160 THR A CA 1
ATOM 1275 C C . THR A 1 160 ? 33.127 -5.071 -47.444 1.00 97.56 160 THR A C 1
ATOM 1277 O O . THR A 1 160 ? 33.875 -5.260 -48.401 1.00 97.56 160 THR A O 1
ATOM 1280 N N . LEU A 1 161 ? 32.676 -6.059 -46.666 1.00 97.81 161 LEU A N 1
ATOM 1281 C CA . LEU A 1 161 ? 33.114 -7.447 -46.794 1.00 97.81 161 LEU A CA 1
ATOM 1282 C C . LEU A 1 161 ? 32.631 -8.091 -48.106 1.00 97.81 161 LEU A C 1
ATOM 1284 O O . LEU A 1 161 ? 33.397 -8.756 -48.797 1.00 97.81 161 LEU A O 1
ATOM 1288 N N . GLN A 1 162 ? 31.389 -7.825 -48.515 1.00 97.19 162 GLN A N 1
ATOM 1289 C CA . GLN A 1 162 ? 30.857 -8.270 -49.810 1.00 97.19 162 GLN A CA 1
ATOM 1290 C C . GLN A 1 162 ? 31.625 -7.658 -50.992 1.00 97.19 162 GLN A C 1
ATOM 1292 O O . GLN A 1 162 ? 31.887 -8.321 -51.998 1.00 97.19 162 GLN A O 1
ATOM 1297 N N . ARG A 1 163 ? 32.030 -6.386 -50.880 1.00 96.62 163 ARG A N 1
ATOM 1298 C CA . ARG A 1 163 ? 32.829 -5.720 -51.917 1.00 96.62 163 ARG A CA 1
ATOM 1299 C C . ARG A 1 163 ? 34.250 -6.277 -52.000 1.00 96.62 163 ARG A C 1
ATOM 1301 O O . ARG A 1 163 ? 34.816 -6.310 -53.087 1.00 96.62 163 ARG A O 1
ATOM 1308 N N . THR A 1 164 ? 34.840 -6.705 -50.885 1.00 96.81 164 THR A N 1
ATOM 1309 C CA . THR A 1 164 ? 36.135 -7.398 -50.917 1.00 96.81 164 THR A CA 1
ATOM 1310 C C . THR A 1 164 ? 36.005 -8.811 -51.469 1.00 96.81 164 THR A C 1
ATOM 1312 O O . THR A 1 164 ? 36.821 -9.183 -52.301 1.00 96.81 164 THR A O 1
ATOM 1315 N N . ASP A 1 165 ? 34.963 -9.558 -51.097 1.00 96.94 165 ASP A N 1
ATOM 1316 C CA . ASP A 1 165 ? 34.716 -10.919 -51.597 1.00 96.94 165 ASP A CA 1
ATOM 1317 C C . ASP A 1 165 ? 34.561 -10.947 -53.125 1.00 96.94 165 ASP A C 1
ATOM 1319 O O . ASP A 1 165 ? 35.261 -11.676 -53.820 1.00 96.94 165 ASP A O 1
ATOM 1323 N N . THR A 1 166 ? 33.720 -10.066 -53.672 1.00 96.00 166 THR A N 1
ATOM 1324 C CA . THR A 1 166 ? 33.546 -9.926 -55.130 1.00 96.00 166 THR A CA 1
ATOM 1325 C C . THR A 1 166 ? 34.848 -9.567 -55.849 1.00 96.00 166 THR A C 1
ATOM 1327 O O . THR A 1 166 ? 35.156 -10.153 -56.883 1.00 96.00 166 THR A O 1
ATOM 1330 N N . ARG A 1 167 ? 35.654 -8.648 -55.300 1.00 95.44 167 ARG A N 1
ATOM 1331 C CA . ARG A 1 167 ? 36.967 -8.302 -55.873 1.00 95.44 167 ARG A CA 1
ATOM 1332 C C . ARG A 1 167 ? 37.960 -9.461 -55.811 1.00 95.44 167 ARG A C 1
ATOM 1334 O O . ARG A 1 167 ? 38.700 -9.656 -56.769 1.00 95.44 167 ARG A O 1
ATOM 1341 N N . LEU A 1 168 ? 37.990 -10.209 -54.709 1.00 95.56 168 LEU A N 1
ATOM 1342 C CA . LEU A 1 168 ? 38.858 -11.377 -54.560 1.00 95.56 168 LEU A CA 1
ATOM 1343 C C . LEU A 1 168 ? 38.476 -12.481 -55.546 1.00 95.56 168 LEU A C 1
ATOM 1345 O O . LEU A 1 168 ? 39.369 -13.048 -56.165 1.00 95.56 168 LEU A O 1
ATOM 1349 N N . LYS A 1 169 ? 37.180 -12.731 -55.761 1.00 95.06 169 LYS A N 1
ATOM 1350 C CA . LYS A 1 169 ? 36.706 -13.679 -56.783 1.00 95.06 169 LYS A CA 1
ATOM 1351 C C . LYS A 1 169 ? 37.201 -13.313 -58.179 1.00 95.06 169 LYS A C 1
ATOM 1353 O O . LYS A 1 169 ? 37.784 -14.161 -58.839 1.00 95.06 169 LYS A O 1
ATOM 1358 N N . VAL A 1 170 ? 37.073 -12.044 -58.578 1.00 93.19 170 VAL A N 1
ATOM 1359 C CA . VAL A 1 170 ? 37.594 -11.567 -59.873 1.00 93.19 170 VAL A CA 1
ATOM 1360 C C . VAL A 1 170 ? 39.106 -11.779 -59.978 1.00 93.19 170 VAL A C 1
ATOM 1362 O O . VAL A 1 170 ? 39.592 -12.229 -61.010 1.00 93.19 170 VAL A O 1
ATOM 1365 N N . LEU A 1 171 ? 39.869 -11.486 -58.919 1.00 92.88 171 LEU A N 1
ATOM 1366 C CA . LEU A 1 171 ? 41.312 -11.739 -58.922 1.00 92.88 171 LEU A CA 1
ATOM 1367 C C . LEU A 1 171 ? 41.626 -13.234 -59.058 1.00 92.88 171 LEU A C 1
ATOM 1369 O O . LEU A 1 171 ? 42.486 -13.590 -59.855 1.00 92.88 171 LEU A O 1
ATOM 1373 N N . LEU A 1 172 ? 40.929 -14.106 -58.327 1.00 92.06 172 LEU A N 1
ATOM 1374 C CA . LEU A 1 172 ? 41.124 -15.555 -58.408 1.00 92.06 172 LEU A CA 1
ATOM 1375 C C . LEU A 1 172 ? 40.779 -16.115 -59.793 1.00 92.06 172 LEU A C 1
ATOM 1377 O O . LEU A 1 172 ? 41.530 -16.939 -60.304 1.00 92.06 172 LEU A O 1
ATOM 1381 N N . GLU A 1 173 ? 39.704 -15.647 -60.426 1.00 91.75 173 GLU A N 1
ATOM 1382 C CA . GLU A 1 173 ? 39.353 -16.024 -61.802 1.00 91.75 173 GLU A CA 1
ATOM 1383 C C . GLU A 1 173 ? 40.419 -15.571 -62.805 1.00 91.75 173 GLU A C 1
ATOM 1385 O O . GLU A 1 173 ? 40.809 -16.343 -63.678 1.00 91.75 173 GLU A O 1
ATOM 1390 N N . LEU A 1 174 ? 40.956 -14.356 -62.651 1.00 87.19 174 LEU A N 1
ATOM 1391 C CA . LEU A 1 174 ? 42.064 -13.869 -63.478 1.00 87.19 174 LEU A CA 1
ATOM 1392 C C . LEU A 1 174 ? 43.342 -14.694 -63.277 1.00 87.19 174 LEU A C 1
ATOM 1394 O O . LEU A 1 174 ? 44.036 -14.968 -64.251 1.00 87.19 174 LEU A O 1
ATOM 1398 N N . PHE A 1 175 ? 43.651 -15.115 -62.047 1.00 83.12 175 PHE A N 1
ATOM 1399 C CA . PHE A 1 175 ? 44.783 -16.008 -61.774 1.00 83.12 175 PHE A CA 1
ATOM 1400 C C . PHE A 1 175 ? 44.569 -17.406 -62.363 1.00 83.12 175 PHE A C 1
ATOM 1402 O O . PHE A 1 175 ? 45.482 -17.941 -62.982 1.00 83.12 175 PHE A O 1
ATOM 1409 N N . ALA A 1 176 ? 43.373 -17.979 -62.222 1.00 80.31 176 ALA A N 1
ATOM 1410 C CA . ALA A 1 176 ? 43.040 -19.296 -62.765 1.00 80.31 176 ALA A CA 1
ATOM 1411 C C . ALA A 1 176 ? 42.979 -19.310 -64.303 1.00 80.31 176 ALA A C 1
ATOM 1413 O O . ALA A 1 176 ? 43.297 -20.319 -64.925 1.00 80.31 176 ALA A O 1
ATOM 1414 N N . SER A 1 177 ? 42.597 -18.189 -64.920 1.00 75.31 177 SER A N 1
ATOM 1415 C CA . SER A 1 177 ? 42.520 -18.027 -66.375 1.00 75.31 177 SER A CA 1
ATOM 1416 C C . SER A 1 177 ? 43.823 -17.527 -67.011 1.00 75.31 177 SER A C 1
ATOM 1418 O O . SER A 1 177 ? 43.871 -17.401 -68.234 1.00 75.31 177 SER A O 1
ATOM 1420 N N . SER A 1 178 ? 44.863 -17.216 -66.230 1.00 64.94 178 SER A N 1
ATOM 1421 C CA . SER A 1 178 ? 46.167 -16.789 -66.748 1.00 64.94 178 SER A CA 1
ATOM 1422 C C . SER A 1 178 ? 47.069 -18.016 -66.949 1.00 64.94 178 SER A C 1
ATOM 1424 O O . SER A 1 178 ? 47.556 -18.581 -65.967 1.00 64.94 178 SER A O 1
ATOM 1426 N N . PRO A 1 179 ? 47.329 -18.463 -68.194 1.00 60.50 179 PRO A N 1
ATOM 1427 C CA . PRO A 1 179 ? 48.139 -19.643 -68.460 1.00 60.50 179 PRO A CA 1
ATOM 1428 C C . PRO A 1 179 ? 49.615 -19.248 -68.432 1.00 60.50 179 PRO A C 1
ATOM 1430 O O . PRO A 1 179 ? 50.266 -19.136 -69.468 1.00 60.50 179 PRO A O 1
ATOM 1433 N N . ARG A 1 180 ? 50.149 -18.955 -67.248 1.00 60.38 180 ARG A N 1
ATOM 1434 C CA . ARG A 1 180 ? 51.591 -18.781 -67.046 1.00 60.38 180 ARG A CA 1
ATOM 1435 C C . ARG A 1 180 ? 51.976 -19.302 -65.677 1.00 60.38 180 ARG A C 1
ATOM 1437 O O . ARG A 1 180 ? 52.040 -18.526 -64.732 1.00 60.38 180 ARG A O 1
ATOM 1444 N N . LEU A 1 181 ? 52.194 -20.613 -65.616 1.00 56.09 181 LEU A N 1
ATOM 1445 C CA . LEU A 1 181 ? 53.208 -21.309 -64.814 1.00 56.09 181 LEU A CA 1
ATOM 1446 C C . LEU A 1 181 ? 53.062 -22.821 -65.075 1.00 56.09 181 LEU A C 1
ATOM 1448 O O . LEU A 1 181 ? 52.519 -23.557 -64.256 1.00 56.09 181 LEU A O 1
ATOM 1452 N N . LEU A 1 182 ? 53.510 -23.246 -66.258 1.00 43.66 182 LEU A N 1
ATOM 1453 C CA . LEU A 1 182 ? 54.090 -24.557 -66.561 1.00 43.66 182 LEU A CA 1
ATOM 1454 C C . LEU A 1 182 ? 55.069 -24.351 -67.718 1.00 43.66 182 LEU A C 1
ATOM 1456 O O . LEU A 1 182 ? 54.661 -23.677 -68.693 1.00 43.66 182 LEU A O 1
#

Secondary structure (DSSP, 8-state):
-HHHHHHHHHHHH--------------GGGGS---S-SS------HHHHHHHHHHHHHHHHSTT---HHHHHHHHT-SS--HHHHHHHHHHHHHHHHHHHHHHHHHHHHHHHHHHHHHHHHHHHHHHHHHS-HHHHHHHHHHHHHHHHHHHHHHHHHHHHHHHHHHHHHHHHHHHHT-----